Protein AF-A0A9E4R3Z2-F1 (afdb_monomer)

Secondary structure (DSSP, 8-state):
---S---------S--TTHHHHHHTT--HHHHHHHHHTT-----------SPPEE-HHHHHHHHHHHHHTT---HHHHHHHHHS-SEESS--SS--HHHHHHHHHHHHHHHHTT--

Mean predicted aligned error: 4.74 Å

Structure (mmCIF, N/CA/C/O backbone):
data_AF-A0A9E4R3Z2-F1
#
_entry.id   AF-A0A9E4R3Z2-F1
#
loop_
_atom_site.group_PDB
_atom_site.id
_atom_site.type_symbol
_atom_site.label_atom_id
_atom_site.label_alt_id
_atom_site.label_comp_id
_atom_site.label_asym_id
_atom_site.label_entity_id
_atom_site.label_seq_id
_atom_site.pdbx_PDB_ins_code
_atom_site.Cartn_x
_atom_site.Cartn_y
_atom_site.Cartn_z
_atom_site.occupancy
_atom_site.B_iso_or_equiv
_atom_site.auth_seq_id
_atom_site.auth_comp_id
_atom_site.auth_asym_id
_atom_site.auth_atom_id
_atom_site.pdbx_PDB_model_num
ATOM 1 N N . GLY A 1 1 ? -24.622 -0.929 -13.667 1.00 58.78 1 GLY A N 1
ATOM 2 C CA . GLY A 1 1 ? -25.231 -2.274 -13.646 1.00 58.78 1 GLY A CA 1
ATOM 3 C C . GLY A 1 1 ? -24.138 -3.297 -13.438 1.00 58.78 1 GLY A C 1
ATOM 4 O O . GLY A 1 1 ? -23.047 -3.075 -13.942 1.00 58.78 1 GLY A O 1
ATOM 5 N N . ARG A 1 2 ? -24.394 -4.361 -12.670 1.00 77.19 2 ARG A N 1
ATOM 6 C CA . ARG A 1 2 ? -23.491 -5.520 -12.576 1.00 77.19 2 ARG A CA 1
ATOM 7 C C . ARG A 1 2 ? -23.812 -6.468 -13.737 1.00 77.19 2 ARG A C 1
ATOM 9 O O . ARG A 1 2 ? -24.497 -7.460 -13.542 1.00 77.19 2 ARG A O 1
ATOM 16 N N . ASP A 1 3 ? -23.392 -6.092 -14.942 1.00 92.50 3 ASP A N 1
ATOM 17 C CA . ASP A 1 3 ? -23.580 -6.852 -16.190 1.00 92.50 3 ASP A CA 1
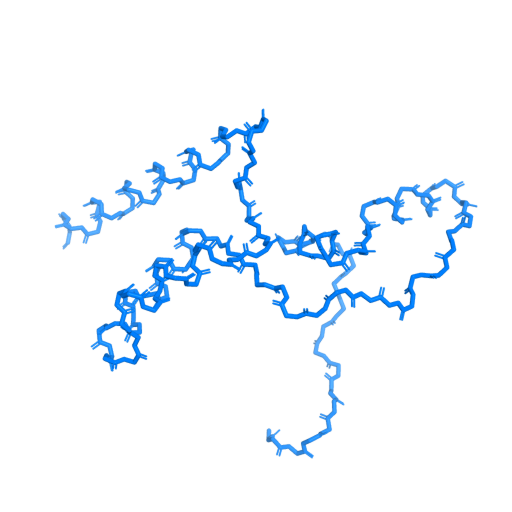ATOM 18 C C . ASP A 1 3 ? -22.421 -7.825 -16.480 1.00 92.50 3 ASP A C 1
ATOM 20 O O . ASP A 1 3 ? -22.441 -8.525 -17.484 1.00 92.50 3 ASP A O 1
ATOM 24 N N . GLY A 1 4 ? -21.416 -7.890 -15.599 1.00 91.69 4 GLY A N 1
ATOM 25 C CA . GLY A 1 4 ? -20.249 -8.765 -15.761 1.00 91.69 4 GLY A CA 1
ATOM 26 C C . GLY A 1 4 ? -19.276 -8.309 -16.852 1.00 91.69 4 GLY A C 1
ATOM 27 O O . GLY A 1 4 ? -18.298 -9.001 -17.114 1.00 91.69 4 GLY A O 1
ATOM 28 N N . VAL A 1 5 ? -19.514 -7.149 -17.469 1.00 94.44 5 VAL A N 1
ATOM 29 C CA . VAL A 1 5 ? -18.682 -6.611 -18.546 1.00 94.44 5 VAL A CA 1
ATOM 30 C C . VAL A 1 5 ? -17.718 -5.575 -17.975 1.00 94.44 5 VAL A C 1
ATOM 32 O O . VAL A 1 5 ? -18.132 -4.614 -17.323 1.00 94.44 5 VAL A O 1
ATOM 35 N N . PHE A 1 6 ? -16.423 -5.749 -18.239 1.00 92.19 6 PHE A N 1
ATOM 36 C CA . PHE A 1 6 ? -15.411 -4.762 -17.871 1.00 92.19 6 PHE A CA 1
ATOM 37 C C . PHE A 1 6 ? -15.582 -3.476 -18.687 1.00 92.19 6 PHE A C 1
ATOM 39 O O . PHE A 1 6 ? -15.768 -3.514 -19.902 1.00 92.19 6 PHE A O 1
ATOM 46 N N . LYS A 1 7 ? -15.508 -2.329 -18.008 1.00 93.44 7 LYS A N 1
ATOM 47 C CA . LYS A 1 7 ? -15.625 -0.994 -18.609 1.00 93.44 7 LYS A CA 1
ATOM 48 C C . LYS A 1 7 ? -14.431 -0.158 -18.176 1.00 93.44 7 LYS A C 1
ATOM 50 O O . LYS A 1 7 ? -14.082 -0.162 -16.996 1.00 93.44 7 LYS A O 1
ATOM 55 N N . LEU A 1 8 ? -13.812 0.546 -19.121 1.00 95.00 8 LEU A N 1
ATOM 56 C CA . LEU A 1 8 ? -12.749 1.495 -18.809 1.00 95.00 8 LEU A CA 1
ATOM 57 C C . LEU A 1 8 ? -13.346 2.675 -18.035 1.00 95.00 8 LEU A C 1
ATOM 59 O O . LEU A 1 8 ? -14.268 3.324 -18.522 1.00 95.00 8 LEU A O 1
ATOM 63 N N . MET A 1 9 ? -12.820 2.931 -16.839 1.00 94.44 9 MET A N 1
ATOM 64 C CA . MET A 1 9 ? -13.260 4.041 -15.988 1.00 94.44 9 MET A CA 1
ATOM 65 C C . MET A 1 9 ? -12.290 5.222 -16.054 1.00 94.44 9 MET A C 1
ATOM 67 O O . MET A 1 9 ? -12.720 6.364 -16.170 1.00 94.44 9 MET A O 1
ATOM 71 N N . GLU A 1 10 ? -10.987 4.944 -15.979 1.00 94.88 10 GLU A N 1
ATOM 72 C CA . GLU A 1 10 ? -9.934 5.955 -15.886 1.00 94.88 10 GLU A CA 1
ATOM 73 C C . GLU A 1 10 ? -8.598 5.378 -16.375 1.00 94.88 10 GLU A C 1
ATOM 75 O O . GLU A 1 10 ? -8.332 4.186 -16.204 1.00 94.88 10 GLU A O 1
ATOM 80 N N . ILE A 1 11 ? -7.747 6.234 -16.947 1.00 93.31 11 ILE A N 1
ATOM 81 C CA . ILE A 1 11 ? -6.324 5.959 -17.171 1.00 93.31 11 ILE A CA 1
ATOM 82 C C . ILE A 1 11 ? -5.531 6.953 -16.328 1.00 93.31 11 ILE A C 1
ATOM 84 O O . ILE A 1 11 ? -5.601 8.162 -16.535 1.00 93.31 11 ILE A O 1
ATOM 88 N N . ASN A 1 12 ? -4.763 6.431 -15.379 1.00 91.00 12 ASN A N 1
ATOM 89 C CA . ASN A 1 12 ? -3.960 7.220 -14.460 1.00 91.00 12 ASN A CA 1
ATOM 90 C C . ASN A 1 12 ? -2.502 7.259 -14.936 1.00 91.00 12 ASN A C 1
ATOM 92 O O . ASN A 1 12 ? -1.704 6.410 -14.553 1.00 91.00 12 ASN A O 1
ATOM 96 N N . ALA A 1 13 ? -2.136 8.251 -15.750 1.00 89.19 13 ALA A N 1
ATOM 97 C CA . ALA A 1 13 ? -0.766 8.433 -16.250 1.00 89.19 13 ALA A CA 1
ATOM 98 C C . ALA A 1 13 ? 0.177 9.076 -15.204 1.00 89.19 13 ALA A C 1
ATOM 100 O O . ALA A 1 13 ? 0.914 10.012 -15.502 1.00 89.19 13 ALA A O 1
ATOM 101 N N . ARG A 1 14 ? 0.087 8.632 -13.945 1.00 90.38 14 ARG A N 1
ATOM 102 C CA . ARG A 1 14 ? 0.894 9.112 -12.814 1.00 90.38 14 ARG A CA 1
ATOM 103 C C . ARG A 1 14 ? 0.921 8.081 -11.689 1.00 90.38 14 ARG A C 1
ATOM 105 O O . ARG A 1 14 ? -0.026 7.302 -11.543 1.00 90.38 14 ARG A O 1
ATOM 112 N N . SER A 1 15 ? 1.934 8.184 -10.834 1.00 91.38 15 SER A N 1
ATOM 113 C CA . SER A 1 15 ? 2.016 7.461 -9.565 1.00 91.38 15 SER A CA 1
ATOM 114 C C . SER A 1 15 ? 0.771 7.654 -8.697 1.00 91.38 15 SER A C 1
ATOM 116 O O . SER A 1 15 ? 0.138 8.721 -8.669 1.00 91.38 15 SER A O 1
ATOM 118 N N . GLN A 1 16 ? 0.427 6.593 -7.973 1.00 91.50 16 GLN A N 1
ATOM 119 C CA . GLN A 1 16 ? -0.720 6.528 -7.071 1.00 91.50 16 GLN A CA 1
ATOM 120 C C . GLN A 1 16 ? -0.266 6.080 -5.686 1.00 91.50 16 GLN A C 1
ATOM 122 O O . GLN A 1 16 ? 0.740 5.396 -5.536 1.00 91.50 16 GLN A O 1
ATOM 127 N N . SER A 1 17 ? -1.058 6.390 -4.660 1.00 90.50 17 SER A N 1
ATOM 128 C CA . SER A 1 17 ? -0.732 6.026 -3.273 1.00 90.50 17 SER A CA 1
ATOM 129 C C . SER A 1 17 ? -0.591 4.516 -3.033 1.00 90.50 17 SER A C 1
ATOM 131 O O . SER A 1 17 ? 0.027 4.117 -2.052 1.00 90.50 17 SER A O 1
ATOM 133 N N . GLN A 1 18 ? -1.161 3.678 -3.903 1.00 92.62 18 GLN A N 1
ATOM 134 C CA . GLN A 1 18 ? -1.107 2.214 -3.810 1.00 92.62 18 GLN A CA 1
ATOM 135 C C . GLN A 1 18 ? -0.014 1.599 -4.695 1.00 92.62 18 GLN A C 1
ATOM 137 O O . GLN A 1 18 ? 0.032 0.384 -4.834 1.00 92.62 18 GLN A O 1
ATOM 142 N N . GLU A 1 19 ? 0.865 2.400 -5.300 1.00 93.31 19 GLU A N 1
ATOM 143 C CA . GLU A 1 19 ? 1.941 1.892 -6.160 1.00 93.31 19 GLU A CA 1
ATOM 144 C C . GLU A 1 19 ? 2.849 0.892 -5.425 1.00 93.31 19 GLU A C 1
ATOM 146 O O . GLU A 1 19 ? 3.199 -0.141 -5.988 1.00 93.31 19 GLU A O 1
ATOM 151 N N . GLY A 1 20 ? 3.106 1.112 -4.130 1.00 94.06 20 GLY A N 1
ATOM 152 C CA . GLY A 1 20 ? 3.838 0.160 -3.287 1.00 94.06 20 GLY A CA 1
ATOM 153 C C . GLY A 1 20 ? 3.203 -1.236 -3.217 1.00 94.06 20 GLY A C 1
ATOM 154 O O . GLY A 1 20 ? 3.927 -2.223 -3.176 1.00 94.06 20 GLY A O 1
ATOM 155 N N . LEU A 1 21 ? 1.870 -1.359 -3.318 1.00 96.38 21 LEU A N 1
ATOM 156 C CA . LEU A 1 21 ? 1.212 -2.671 -3.390 1.00 96.38 21 LEU A CA 1
ATOM 157 C C . LEU A 1 21 ? 1.639 -3.440 -4.641 1.00 96.38 21 LEU A C 1
ATOM 159 O O . LEU A 1 21 ? 1.802 -4.652 -4.582 1.00 96.38 21 LEU A O 1
ATOM 163 N N . ALA A 1 22 ? 1.799 -2.760 -5.776 1.00 95.56 22 ALA A N 1
ATOM 164 C CA . ALA A 1 22 ? 2.242 -3.421 -6.996 1.00 95.56 22 ALA A CA 1
ATOM 165 C C . ALA A 1 22 ? 3.662 -3.970 -6.828 1.00 95.56 22 ALA A C 1
ATOM 167 O O . ALA A 1 22 ? 3.898 -5.133 -7.158 1.00 95.56 22 ALA A O 1
ATOM 168 N N . VAL A 1 23 ? 4.554 -3.183 -6.215 1.00 95.94 23 VAL A N 1
ATOM 169 C CA . VAL A 1 23 ? 5.921 -3.604 -5.874 1.00 95.94 23 VAL A CA 1
ATOM 170 C C . VAL A 1 23 ? 5.883 -4.821 -4.946 1.00 95.94 23 VAL A C 1
ATOM 172 O O . VAL A 1 23 ? 6.490 -5.849 -5.247 1.00 95.94 23 VAL A O 1
ATOM 175 N N . ASP A 1 24 ? 5.069 -4.776 -3.889 1.00 96.06 24 ASP A N 1
ATOM 176 C CA . ASP A 1 24 ? 4.855 -5.901 -2.970 1.00 96.06 24 ASP A CA 1
ATOM 177 C C . ASP A 1 24 ? 4.180 -7.105 -3.654 1.00 96.06 24 ASP A C 1
ATOM 179 O O . ASP A 1 24 ? 4.305 -8.244 -3.204 1.00 96.06 24 ASP A O 1
ATOM 183 N N . CYS A 1 25 ? 3.508 -6.918 -4.784 1.00 97.19 25 CYS A N 1
ATOM 184 C CA . CYS A 1 25 ? 2.9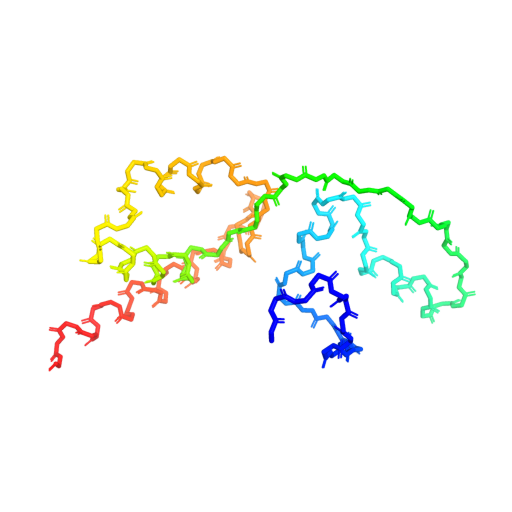92 -8.000 -5.620 1.00 97.19 25 CYS A CA 1
ATOM 185 C C . CYS A 1 25 ? 4.012 -8.512 -6.655 1.00 97.19 25 CYS A C 1
ATOM 187 O O . CYS A 1 25 ? 3.724 -9.497 -7.337 1.00 97.19 25 CYS A O 1
ATOM 189 N N . GLY A 1 26 ? 5.202 -7.913 -6.744 1.00 96.06 26 GLY A N 1
ATOM 190 C CA . GLY A 1 26 ? 6.274 -8.291 -7.671 1.00 96.06 26 GLY A CA 1
ATOM 191 C C . GLY A 1 26 ? 6.301 -7.496 -8.981 1.00 96.06 26 GLY A C 1
ATOM 192 O O . GLY A 1 26 ? 6.940 -7.933 -9.933 1.00 96.06 26 GLY A O 1
ATOM 193 N N . VAL A 1 27 ? 5.606 -6.357 -9.049 1.00 96.00 27 VAL A N 1
ATOM 194 C CA . VAL A 1 27 ? 5.569 -5.462 -10.215 1.00 96.00 27 VAL A CA 1
ATOM 195 C C . VAL A 1 27 ? 6.114 -4.090 -9.823 1.00 96.00 27 VAL A C 1
ATOM 197 O O . VAL A 1 27 ? 5.411 -3.269 -9.237 1.00 96.00 27 VAL A O 1
ATOM 200 N N . ASP A 1 28 ? 7.377 -3.838 -10.153 1.00 95.50 28 ASP A N 1
ATOM 201 C CA . ASP 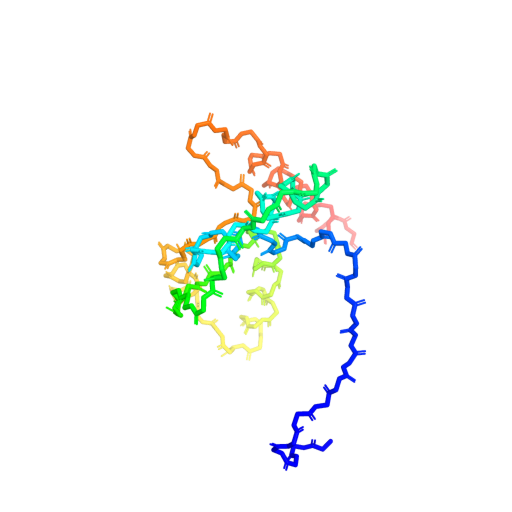A 1 28 ? 8.071 -2.600 -9.792 1.00 95.50 28 ASP A CA 1
ATOM 202 C C . ASP A 1 28 ? 7.827 -1.490 -10.830 1.00 95.50 28 ASP A C 1
ATOM 204 O O . ASP A 1 28 ? 8.612 -1.290 -11.759 1.00 95.50 28 ASP A O 1
ATOM 208 N N . PHE A 1 29 ? 6.691 -0.793 -10.709 1.00 93.69 29 PHE A N 1
ATOM 209 C CA . PHE A 1 29 ? 6.349 0.321 -11.601 1.00 93.69 29 PHE A CA 1
ATOM 210 C C . PHE A 1 29 ? 7.366 1.474 -11.578 1.00 93.69 29 PHE A C 1
ATOM 212 O O . PHE A 1 29 ? 7.707 1.936 -12.670 1.00 93.69 29 PHE A O 1
ATOM 219 N N . PRO A 1 30 ? 7.903 1.917 -10.420 1.00 94.62 30 PRO A N 1
ATOM 220 C CA . PRO A 1 30 ? 8.955 2.931 -10.395 1.00 94.62 30 PRO A CA 1
ATOM 221 C C . 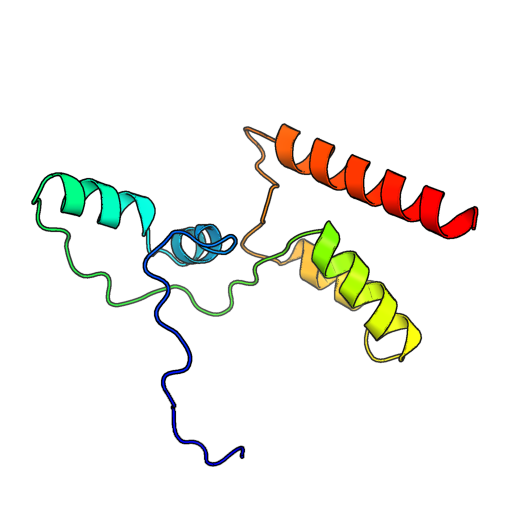PRO A 1 30 ? 10.196 2.520 -11.188 1.00 94.62 30 PRO A C 1
ATOM 223 O O . PRO A 1 30 ? 10.723 3.325 -11.957 1.00 94.62 30 PRO A O 1
ATOM 226 N N . TYR A 1 31 ? 10.641 1.267 -11.050 1.00 95.44 31 TYR A N 1
ATOM 227 C CA . TYR A 1 31 ? 11.766 0.746 -11.824 1.00 95.44 31 TYR A CA 1
ATOM 228 C C . TYR A 1 31 ? 11.461 0.708 -13.326 1.00 95.44 31 TYR A C 1
ATOM 230 O O . TYR A 1 31 ? 12.272 1.160 -14.133 1.00 95.44 31 TYR A O 1
ATOM 238 N N . ILE A 1 32 ? 10.271 0.236 -13.709 1.00 95.00 32 ILE A N 1
ATOM 239 C CA . ILE A 1 32 ? 9.843 0.210 -15.115 1.00 95.00 32 ILE A CA 1
ATOM 240 C C . ILE A 1 32 ? 9.829 1.626 -15.704 1.00 95.00 32 ILE A C 1
ATOM 242 O O . ILE A 1 32 ? 10.375 1.842 -16.783 1.00 95.00 32 ILE A O 1
ATOM 246 N N . ALA A 1 33 ? 9.249 2.593 -14.991 1.00 94.25 33 ALA A N 1
ATOM 247 C CA . ALA A 1 33 ? 9.203 3.987 -15.422 1.00 94.25 33 ALA A CA 1
ATOM 248 C C . ALA A 1 33 ? 10.607 4.608 -15.521 1.00 94.25 33 ALA A C 1
ATOM 250 O O . ALA A 1 33 ? 10.876 5.394 -16.428 1.00 94.25 33 ALA A O 1
ATOM 251 N N . TYR A 1 34 ? 11.516 4.240 -14.614 1.00 96.00 34 TYR A N 1
ATOM 252 C CA . TYR A 1 34 ? 12.909 4.669 -14.662 1.00 96.00 34 TYR A CA 1
ATOM 253 C C . TYR A 1 34 ? 13.626 4.158 -15.919 1.00 96.00 34 TYR A C 1
ATOM 255 O O . TYR A 1 34 ? 14.227 4.955 -16.638 1.00 96.00 34 TYR A O 1
ATOM 263 N N . GLU A 1 35 ? 13.541 2.865 -16.225 1.00 97.38 35 GLU A N 1
ATOM 264 C CA . GLU A 1 35 ? 14.173 2.296 -17.422 1.00 97.38 35 GLU A CA 1
ATOM 265 C C . GLU A 1 35 ? 13.558 2.853 -18.716 1.00 97.38 35 GLU A C 1
ATOM 267 O O . GLU A 1 35 ? 14.290 3.204 -19.646 1.00 97.38 35 GLU A O 1
ATOM 272 N N . ASP A 1 36 ? 12.234 3.026 -18.751 1.00 94.69 36 ASP A N 1
ATOM 273 C CA . ASP A 1 36 ? 11.526 3.652 -19.874 1.00 94.69 36 ASP A CA 1
ATOM 274 C C . ASP A 1 36 ? 11.997 5.097 -20.108 1.00 94.69 36 ASP A C 1
ATOM 276 O O . ASP A 1 36 ? 12.285 5.483 -21.241 1.00 94.69 36 ASP A O 1
ATOM 280 N N . SER A 1 37 ? 12.214 5.873 -19.037 1.00 96.31 37 SER A N 1
ATOM 281 C CA . SER A 1 37 ? 12.755 7.240 -19.135 1.00 96.31 37 SER A CA 1
ATOM 282 C C . SER A 1 37 ? 14.159 7.306 -19.755 1.00 96.31 37 SER A C 1
ATOM 284 O O . SER A 1 37 ? 14.567 8.345 -20.275 1.00 96.31 37 SER A O 1
ATOM 286 N N . LEU A 1 38 ? 14.891 6.188 -19.727 1.00 98.19 38 LEU A N 1
ATOM 287 C CA . LEU A 1 38 ? 16.209 6.021 -20.336 1.00 98.19 38 LEU A CA 1
ATOM 288 C C . LEU A 1 38 ? 16.142 5.330 -21.707 1.00 98.19 38 LEU A C 1
ATOM 290 O O . LEU A 1 38 ? 17.187 4.975 -22.257 1.00 98.19 38 LEU A O 1
ATOM 294 N N . ALA A 1 39 ? 14.936 5.131 -22.248 1.00 97.56 39 ALA A N 1
ATOM 295 C CA . ALA A 1 39 ? 14.659 4.383 -23.471 1.00 97.56 39 ALA A CA 1
ATOM 296 C C . ALA A 1 39 ? 15.234 2.954 -23.452 1.00 97.56 39 ALA A C 1
ATOM 298 O O . ALA A 1 39 ? 15.641 2.413 -24.485 1.00 97.56 39 ALA A O 1
ATOM 299 N N . ARG A 1 40 ? 15.296 2.336 -22.267 1.00 97.88 40 ARG A N 1
ATOM 300 C CA . ARG A 1 40 ? 15.773 0.965 -22.088 1.00 97.88 40 ARG A CA 1
ATOM 301 C C . ARG A 1 40 ? 14.601 -0.000 -22.070 1.00 97.88 40 ARG A C 1
ATOM 303 O O . ARG A 1 40 ? 13.528 0.283 -21.548 1.00 97.88 40 ARG A O 1
ATOM 310 N N . SER A 1 41 ? 14.822 -1.177 -22.642 1.00 93.94 41 SER A N 1
ATOM 311 C CA . SER A 1 41 ? 13.832 -2.246 -22.618 1.00 93.94 41 SER A CA 1
ATOM 312 C C . SER A 1 41 ? 13.766 -2.888 -21.235 1.00 93.94 41 SER A C 1
ATOM 314 O O . SER A 1 41 ? 14.796 -3.310 -20.707 1.00 93.94 41 SER A O 1
ATOM 316 N N . VAL A 1 42 ? 12.556 -3.074 -20.714 1.00 94.19 42 VAL A N 1
ATOM 317 C CA . VAL A 1 42 ? 12.299 -3.907 -19.534 1.00 94.19 42 VAL A CA 1
ATOM 318 C C . VAL A 1 42 ? 11.660 -5.216 -19.979 1.00 94.19 42 VAL A C 1
ATOM 320 O O . VAL A 1 42 ? 10.829 -5.240 -20.888 1.00 94.19 42 VAL A O 1
ATOM 323 N N . SER A 1 43 ? 12.048 -6.323 -19.347 1.00 93.44 43 SER A N 1
ATOM 324 C CA . SER A 1 43 ? 11.383 -7.604 -19.592 1.00 93.44 43 SER A CA 1
ATOM 325 C C . SER A 1 43 ? 9.922 -7.532 -19.126 1.00 93.44 43 SER A C 1
ATOM 327 O O . SER A 1 43 ? 9.678 -7.078 -18.007 1.00 93.44 43 SER A O 1
ATOM 329 N N . PRO A 1 44 ? 8.943 -7.983 -19.933 1.00 93.19 44 PRO A N 1
ATOM 330 C CA . PRO A 1 44 ? 7.542 -7.937 -19.537 1.00 93.19 44 PRO A CA 1
ATOM 331 C C . PRO A 1 44 ? 7.275 -8.726 -18.251 1.00 93.19 44 PRO A C 1
ATOM 333 O O . PRO A 1 44 ? 7.567 -9.921 -18.171 1.00 93.19 44 PRO A O 1
ATOM 336 N N . VAL A 1 45 ? 6.656 -8.076 -17.265 1.00 93.75 45 VAL A N 1
ATOM 337 C CA . VAL A 1 45 ? 6.154 -8.737 -16.056 1.00 93.75 45 VAL A CA 1
ATOM 338 C C . VAL A 1 45 ? 4.724 -9.203 -16.323 1.00 93.75 45 VAL A C 1
ATOM 340 O O . VAL A 1 45 ? 3.805 -8.397 -16.434 1.00 93.75 45 VAL A O 1
ATOM 343 N N . THR A 1 46 ? 4.534 -10.514 -16.466 1.00 94.44 46 THR A N 1
ATOM 344 C CA . THR A 1 46 ? 3.245 -11.121 -16.865 1.00 94.44 46 THR A CA 1
ATOM 345 C C . THR A 1 46 ? 2.540 -11.866 -15.731 1.00 94.44 46 THR A C 1
ATOM 347 O O . THR A 1 46 ? 1.434 -12.372 -15.909 1.00 94.44 46 THR A O 1
ATOM 350 N N . SER A 1 47 ? 3.145 -11.901 -14.545 1.00 95.75 47 SER A N 1
ATOM 351 C CA . SER A 1 47 ? 2.604 -12.540 -13.346 1.00 95.75 47 SER A CA 1
ATOM 352 C C . SER A 1 47 ? 2.838 -11.671 -12.119 1.00 95.75 47 SER A C 1
ATOM 354 O O . SER A 1 47 ? 3.851 -10.982 -12.038 1.00 95.75 47 SER A O 1
ATOM 356 N N . HIS A 1 48 ? 1.939 -11.750 -11.144 1.00 96.25 48 HIS A N 1
ATOM 357 C CA . HIS A 1 48 ? 2.054 -11.045 -9.870 1.00 96.25 48 HIS A CA 1
ATOM 358 C C . HIS A 1 48 ? 1.450 -11.885 -8.741 1.00 96.25 48 HIS A C 1
ATOM 360 O O . HIS A 1 48 ? 0.630 -12.776 -8.979 1.00 96.25 48 HIS A O 1
ATOM 366 N N . ARG A 1 49 ? 1.848 -11.602 -7.499 1.00 96.94 49 ARG A N 1
ATOM 367 C CA . ARG A 1 49 ? 1.260 -12.228 -6.311 1.00 96.94 49 ARG A CA 1
ATOM 368 C C . ARG A 1 49 ? -0.160 -11.715 -6.103 1.00 96.94 49 ARG A C 1
ATOM 370 O O . ARG A 1 49 ? -0.401 -10.514 -6.089 1.00 96.94 49 ARG A O 1
ATOM 377 N N . THR A 1 50 ? -1.097 -12.629 -5.895 1.00 96.25 50 THR A N 1
ATOM 378 C CA . THR A 1 50 ? -2.486 -12.308 -5.547 1.00 96.25 50 THR A CA 1
ATOM 379 C C . THR A 1 50 ? -2.728 -12.483 -4.051 1.00 96.25 50 THR A C 1
ATOM 381 O O . THR A 1 50 ? -1.983 -13.189 -3.376 1.00 96.25 50 THR A O 1
ATOM 384 N N . GLY A 1 51 ? -3.805 -11.894 -3.526 1.00 94.88 51 GLY A N 1
ATOM 385 C CA . GLY A 1 51 ? -4.171 -12.037 -2.110 1.00 94.88 51 GLY A CA 1
ATOM 386 C C . GLY A 1 51 ? -3.331 -11.185 -1.154 1.00 94.88 51 GLY A C 1
ATOM 387 O O . GLY A 1 51 ? -3.416 -11.366 0.058 1.00 94.88 51 GLY A O 1
ATOM 388 N N . VAL A 1 52 ? -2.540 -10.250 -1.685 1.00 96.06 52 VAL A N 1
ATOM 389 C CA . VAL A 1 52 ? -1.831 -9.242 -0.895 1.00 96.06 52 VAL A CA 1
ATOM 390 C C . VAL A 1 52 ? -2.792 -8.098 -0.589 1.00 96.06 52 VAL A C 1
ATOM 392 O O . VAL A 1 52 ? -3.365 -7.490 -1.492 1.00 96.06 52 VAL A O 1
ATOM 395 N N . THR A 1 53 ? -2.965 -7.802 0.695 1.00 95.44 53 THR A N 1
ATOM 396 C CA . THR A 1 53 ? -3.789 -6.679 1.154 1.00 95.44 53 THR A CA 1
ATOM 397 C C . THR A 1 53 ? -2.898 -5.495 1.496 1.00 95.44 53 THR A C 1
ATOM 399 O O . THR A 1 53 ? -1.949 -5.646 2.269 1.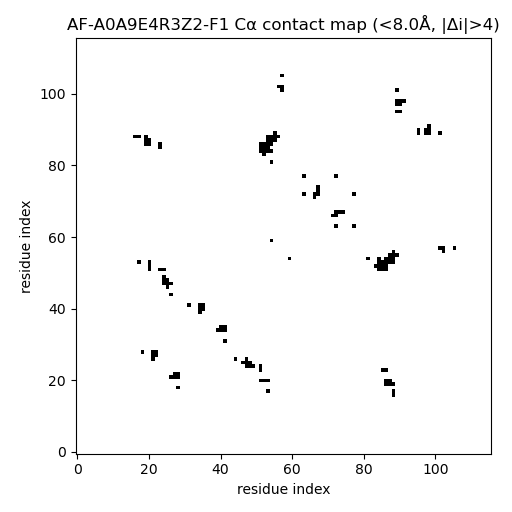00 95.44 53 THR A O 1
ATOM 402 N N . TRP A 1 54 ? -3.242 -4.328 0.952 1.00 96.19 54 TRP A N 1
ATOM 403 C CA . TRP A 1 54 ? -2.638 -3.040 1.288 1.00 96.19 54 TRP A CA 1
ATOM 404 C C . TRP A 1 54 ? -3.399 -2.361 2.422 1.00 96.19 54 TRP A C 1
ATOM 406 O O . TRP A 1 54 ? -4.631 -2.335 2.395 1.00 96.19 54 TRP A O 1
ATOM 416 N N . VAL A 1 55 ? -2.674 -1.795 3.390 1.00 95.75 55 VAL A N 1
ATOM 417 C CA . VAL A 1 55 ? -3.274 -1.082 4.526 1.00 95.75 55 VAL A CA 1
ATOM 418 C C . VAL A 1 55 ? -2.673 0.305 4.741 1.00 95.75 55 VAL A C 1
ATOM 420 O O . VAL A 1 55 ? -1.458 0.512 4.719 1.00 95.75 55 VAL A O 1
ATOM 423 N N . SER A 1 56 ? -3.546 1.256 5.050 1.00 95.19 56 SER A N 1
ATOM 424 C CA . SER A 1 56 ? -3.228 2.580 5.572 1.00 95.19 56 SER A CA 1
ATOM 425 C C . SER A 1 56 ? -3.950 2.749 6.899 1.00 95.19 56 SER A C 1
ATOM 427 O O . SER A 1 56 ? -5.163 2.947 6.931 1.00 95.19 56 SER A O 1
ATOM 429 N N . LEU A 1 57 ? -3.207 2.740 8.012 1.00 94.44 57 LEU A N 1
ATOM 430 C CA . LEU A 1 57 ? -3.795 2.781 9.356 1.00 94.44 57 LEU A CA 1
ATOM 431 C C . LEU A 1 57 ? -4.835 3.902 9.520 1.00 94.44 57 LEU A C 1
ATOM 433 O O . LEU A 1 57 ? -5.882 3.691 10.126 1.00 94.44 57 LEU A O 1
ATOM 437 N N . SER A 1 58 ? -4.580 5.084 8.954 1.00 92.81 58 SER A N 1
ATOM 438 C CA . SER A 1 58 ? -5.508 6.216 9.037 1.00 92.81 58 SER A CA 1
ATOM 439 C C . SER A 1 58 ? -6.806 5.998 8.251 1.00 92.81 58 SER A C 1
ATOM 441 O O . SER A 1 58 ? -7.888 6.313 8.757 1.00 92.81 58 SER A O 1
ATOM 443 N N . TRP A 1 59 ? -6.727 5.450 7.037 1.00 93.88 59 TRP A N 1
ATOM 444 C CA . TRP A 1 59 ? -7.890 5.199 6.182 1.00 93.88 59 TRP A CA 1
ATOM 445 C C . TRP A 1 59 ? -8.686 4.002 6.701 1.00 93.88 59 TRP A C 1
ATOM 447 O O . TRP A 1 59 ? -9.902 4.095 6.891 1.00 93.88 59 TRP A O 1
ATOM 457 N N . ASP A 1 60 ? -7.986 2.922 7.038 1.00 95.44 60 ASP A N 1
ATOM 458 C CA . ASP A 1 60 ? -8.567 1.701 7.580 1.00 95.44 60 ASP A CA 1
ATOM 459 C C . ASP A 1 60 ? -9.214 1.933 8.941 1.00 95.44 60 ASP A C 1
ATOM 461 O O . ASP A 1 60 ? -10.294 1.408 9.194 1.00 95.44 60 ASP A O 1
ATOM 465 N N . PHE A 1 61 ? -8.639 2.768 9.812 1.00 95.56 61 PHE A N 1
ATOM 466 C CA . PHE A 1 61 ? -9.275 3.092 11.089 1.00 95.56 61 PHE A CA 1
ATOM 467 C C . PHE A 1 61 ? -10.598 3.848 10.904 1.00 95.56 61 PHE A C 1
ATOM 469 O O . PHE A 1 61 ? -11.580 3.582 11.605 1.00 95.56 61 PHE A O 1
ATOM 476 N N . ARG A 1 62 ? -10.657 4.784 9.947 1.00 93.44 62 ARG A N 1
ATOM 477 C CA . ARG A 1 62 ? -11.895 5.512 9.619 1.00 93.44 62 ARG A CA 1
ATOM 478 C C . ARG A 1 62 ? -12.958 4.551 9.079 1.00 93.44 62 ARG A C 1
ATOM 480 O O . ARG A 1 62 ? -14.093 4.590 9.558 1.00 93.44 62 ARG A O 1
ATOM 487 N N . SER A 1 63 ? -12.575 3.656 8.167 1.00 94.94 63 SER A N 1
ATOM 488 C CA . SER A 1 63 ? -13.449 2.599 7.642 1.00 94.94 63 SER A CA 1
ATOM 489 C C . SER A 1 63 ? -13.925 1.647 8.746 1.00 94.94 63 SER A C 1
ATOM 491 O O . SER A 1 63 ? -15.122 1.383 8.871 1.00 94.94 63 SER A O 1
ATOM 493 N N . TYR A 1 64 ? -13.021 1.200 9.621 1.00 96.38 64 TYR A N 1
ATOM 494 C CA . TYR A 1 64 ? -13.332 0.346 10.766 1.00 96.38 64 TYR A CA 1
ATOM 495 C C . TYR A 1 64 ? -14.383 0.976 11.675 1.00 96.38 64 TYR A C 1
ATOM 497 O O . TYR A 1 64 ? -15.343 0.305 12.043 1.00 96.38 64 TYR A O 1
ATOM 505 N N . ARG A 1 65 ? -14.258 2.266 12.013 1.00 95.50 65 ARG A N 1
ATOM 506 C CA . ARG A 1 65 ? -15.249 2.950 12.859 1.00 95.50 65 ARG A CA 1
ATOM 507 C C . ARG A 1 65 ? -16.648 2.922 12.247 1.00 95.50 65 ARG A C 1
ATOM 509 O O . ARG A 1 65 ? -17.607 2.647 12.966 1.00 95.50 65 ARG A O 1
ATOM 516 N N . GLN A 1 66 ? -16.759 3.189 10.945 1.00 95.75 66 GLN A N 1
ATOM 517 C CA . GLN A 1 66 ? -18.037 3.181 10.226 1.00 95.75 66 GLN A CA 1
ATOM 518 C C . GLN A 1 66 ? -18.639 1.770 10.184 1.00 95.75 66 GLN A C 1
ATOM 520 O O . GLN A 1 66 ? -19.775 1.565 10.609 1.00 95.75 66 GLN A O 1
ATOM 525 N N . ASN A 1 67 ? -17.847 0.776 9.774 1.00 96.94 67 ASN A N 1
ATOM 526 C CA . ASN A 1 67 ? -18.286 -0.617 9.684 1.00 96.94 67 ASN A CA 1
ATOM 527 C C . ASN A 1 67 ? -18.609 -1.221 11.059 1.00 96.94 67 ASN A C 1
ATOM 529 O O . ASN A 1 67 ? -19.556 -1.996 11.198 1.00 96.94 67 ASN A O 1
ATOM 533 N N . ARG A 1 68 ? -17.867 -0.848 12.108 1.00 96.94 68 ARG A N 1
ATOM 534 C CA . ARG A 1 68 ? -18.147 -1.290 13.476 1.00 96.94 68 ARG A CA 1
ATOM 535 C C . ARG A 1 68 ? -19.440 -0.686 14.013 1.00 96.94 68 ARG A C 1
ATOM 537 O O . ARG A 1 68 ? -20.217 -1.413 14.626 1.00 96.94 68 ARG A O 1
ATOM 544 N N . ALA A 1 69 ? -19.694 0.602 13.776 1.00 96.06 69 ALA A N 1
ATOM 545 C CA . ALA A 1 69 ? -20.963 1.236 14.142 1.00 96.06 69 ALA A CA 1
ATOM 546 C C . ALA A 1 69 ? -22.154 0.562 13.435 1.00 96.06 69 ALA A C 1
ATOM 548 O O . ALA A 1 69 ? -23.186 0.328 14.059 1.00 96.06 69 ALA A O 1
ATOM 549 N N . ALA A 1 70 ? -21.969 0.148 12.179 1.00 96.94 70 ALA A N 1
ATOM 550 C CA . ALA A 1 70 ? -22.941 -0.637 11.419 1.00 96.94 70 ALA A CA 1
ATOM 551 C C . ALA A 1 70 ? -23.006 -2.132 11.813 1.00 96.94 70 ALA A C 1
ATOM 553 O O . ALA A 1 70 ? -23.778 -2.880 11.219 1.00 96.94 70 ALA A O 1
ATOM 554 N N . LYS A 1 71 ? -22.215 -2.588 12.799 1.00 96.12 71 LYS A N 1
ATOM 555 C CA . LYS A 1 71 ? -22.088 -3.999 13.228 1.00 96.12 71 LYS A CA 1
ATOM 556 C C . LYS A 1 71 ? -21.657 -4.970 12.112 1.00 96.12 71 LYS A C 1
ATOM 558 O O . LYS A 1 71 ? -21.916 -6.164 12.202 1.00 96.12 71 LYS A O 1
ATOM 563 N N . GLN A 1 72 ? -20.965 -4.471 11.089 1.00 97.19 72 GLN A N 1
ATOM 564 C CA . GLN A 1 72 ? -20.501 -5.246 9.930 1.00 97.19 72 GLN A CA 1
ATOM 565 C C . GLN A 1 72 ? -19.076 -5.795 10.096 1.00 97.19 72 GLN A C 1
ATOM 567 O O . GLN A 1 72 ? -18.673 -6.691 9.361 1.00 97.19 72 GLN A O 1
ATOM 572 N N . LEU A 1 73 ? -18.304 -5.277 11.057 1.00 96.62 73 LEU A N 1
ATOM 573 C CA . LEU A 1 73 ? -16.910 -5.670 11.272 1.00 96.62 73 LEU A CA 1
ATOM 574 C C . LEU A 1 73 ? -16.580 -5.764 12.764 1.00 96.62 73 LEU A C 1
ATOM 576 O O . LEU A 1 73 ? -16.841 -4.833 13.531 1.00 96.62 73 LEU A O 1
ATOM 580 N N . SER A 1 74 ? -15.979 -6.880 13.184 1.00 97.25 74 SER A N 1
ATOM 581 C CA . SER A 1 74 ? -15.492 -7.059 14.558 1.00 97.25 74 SER A CA 1
ATOM 582 C C . SER A 1 74 ? -14.103 -6.429 14.744 1.00 97.25 74 SER A C 1
ATOM 584 O O . SER A 1 74 ? -13.315 -6.369 13.799 1.00 97.25 74 SER A O 1
ATOM 586 N N . THR A 1 75 ? -13.761 -5.988 15.967 1.00 96.50 75 THR A N 1
ATOM 587 C CA . THR A 1 75 ? -12.396 -5.485 16.253 1.00 96.50 75 THR A CA 1
ATOM 588 C C . THR A 1 75 ? -11.343 -6.553 16.000 1.00 96.50 75 THR A C 1
ATOM 590 O O . THR A 1 75 ? -10.299 -6.238 15.443 1.00 96.50 75 THR A O 1
ATOM 593 N N . LEU A 1 76 ? -11.608 -7.805 16.386 1.00 97.19 76 LEU A N 1
ATOM 594 C CA . LEU A 1 76 ? -10.645 -8.893 16.223 1.00 97.19 76 LEU A CA 1
ATOM 595 C C . LEU A 1 76 ? -10.349 -9.153 14.742 1.00 97.19 76 LEU A C 1
ATOM 597 O O . LEU A 1 76 ? -9.190 -9.295 14.366 1.00 97.19 76 LEU A O 1
ATOM 601 N N . THR A 1 77 ? -11.386 -9.152 13.899 1.00 95.88 77 THR A N 1
ATOM 602 C CA . THR A 1 77 ? -11.237 -9.285 12.445 1.00 95.88 77 THR A CA 1
ATOM 603 C C . THR A 1 77 ? -10.391 -8.150 11.880 1.00 95.88 77 THR A C 1
ATOM 605 O O . THR A 1 77 ? -9.453 -8.412 11.136 1.00 95.88 77 THR A O 1
ATOM 608 N N . TRP A 1 78 ? -10.679 -6.907 12.270 1.00 96.25 78 TRP A N 1
ATOM 609 C CA . TRP A 1 78 ? -9.930 -5.739 11.808 1.00 96.25 78 TRP A CA 1
ATOM 610 C C . TRP A 1 78 ? -8.454 -5.775 12.236 1.00 96.25 78 TRP A C 1
ATOM 612 O O . TRP A 1 78 ? -7.566 -5.587 11.410 1.00 96.25 78 TRP A O 1
ATOM 622 N N . VAL A 1 79 ? -8.166 -6.096 13.502 1.00 95.81 79 VAL A N 1
ATOM 623 C CA . VAL A 1 79 ? -6.782 -6.245 13.988 1.00 95.81 79 VAL A CA 1
ATOM 624 C C . VAL A 1 79 ? -6.064 -7.377 13.255 1.00 95.81 79 VAL A C 1
ATOM 626 O O . VAL A 1 79 ? -4.901 -7.226 12.887 1.00 95.81 79 VAL A O 1
ATOM 629 N N . ASN A 1 80 ? -6.745 -8.498 12.996 1.00 95.31 80 ASN A N 1
ATOM 630 C CA . ASN A 1 80 ? -6.149 -9.586 12.231 1.00 95.31 80 ASN A CA 1
ATOM 631 C C . ASN A 1 80 ? -5.841 -9.163 10.785 1.00 95.31 80 ASN A C 1
ATOM 633 O O . ASN A 1 80 ? -4.760 -9.483 10.311 1.00 95.31 80 ASN A O 1
ATOM 637 N N . GLN A 1 81 ? -6.718 -8.394 10.127 1.00 93.00 81 GLN A N 1
ATOM 638 C CA . GLN A 1 81 ? -6.467 -7.842 8.786 1.00 93.00 81 GLN A CA 1
ATOM 639 C C . GLN A 1 81 ? -5.228 -6.940 8.752 1.00 93.00 81 GLN A C 1
ATOM 641 O O . GLN A 1 81 ? -4.417 -7.072 7.841 1.00 93.00 81 GLN A O 1
ATOM 646 N N . LEU A 1 82 ? -5.051 -6.074 9.758 1.00 93.75 82 LEU A N 1
ATOM 647 C CA . LEU A 1 82 ? -3.854 -5.234 9.878 1.00 93.75 82 LEU A CA 1
ATOM 648 C C . LEU A 1 82 ? -2.580 -6.052 10.119 1.00 93.75 82 LEU A C 1
ATOM 650 O O . LEU A 1 82 ? -1.511 -5.681 9.654 1.00 93.75 82 LEU A O 1
ATOM 654 N N . ARG A 1 83 ? -2.677 -7.157 10.864 1.00 92.31 83 ARG A N 1
ATOM 655 C CA . ARG A 1 83 ? -1.531 -8.025 11.172 1.00 92.31 83 ARG A CA 1
ATOM 656 C C . ARG A 1 83 ? -1.112 -8.886 9.981 1.00 92.31 83 ARG A C 1
ATOM 658 O O . ARG A 1 83 ? 0.061 -9.211 9.855 1.00 92.31 83 ARG A O 1
ATOM 665 N N . THR A 1 84 ? -2.066 -9.317 9.159 1.00 93.50 84 THR A N 1
ATOM 666 C CA . THR A 1 84 ? -1.817 -10.209 8.016 1.00 93.50 84 THR A CA 1
ATOM 667 C C . THR A 1 84 ? -1.703 -9.468 6.686 1.00 93.50 84 THR A C 1
ATOM 669 O O . THR A 1 84 ? -1.659 -10.118 5.644 1.00 93.50 84 THR A O 1
ATOM 672 N N . SER A 1 85 ? -1.719 -8.133 6.681 1.00 93.69 85 SER A N 1
ATOM 673 C CA . SER A 1 85 ? -1.510 -7.352 5.463 1.00 93.69 85 SER A CA 1
ATOM 674 C C . SER A 1 85 ? -0.099 -7.568 4.931 1.00 93.69 85 SER A C 1
ATOM 676 O O . SER A 1 85 ? 0.853 -7.634 5.703 1.00 93.69 85 SER A O 1
ATOM 678 N N . GLY A 1 86 ? 0.027 -7.660 3.611 1.00 94.19 86 GLY A N 1
ATOM 679 C CA . GLY A 1 86 ? 1.321 -7.856 2.957 1.00 94.19 86 GLY A CA 1
ATOM 680 C C . GLY A 1 86 ? 1.913 -6.576 2.377 1.00 94.19 86 GLY A C 1
ATOM 681 O O . GLY A 1 86 ? 2.976 -6.646 1.779 1.00 94.19 86 GLY A O 1
ATOM 682 N N . SER A 1 87 ? 1.225 -5.439 2.516 1.00 96.31 87 SER A N 1
ATOM 683 C CA . SER A 1 87 ? 1.675 -4.143 2.014 1.00 96.31 87 SER A CA 1
ATOM 684 C C . SER A 1 87 ? 1.157 -3.009 2.898 1.00 96.31 87 SER A C 1
ATOM 686 O O . SER A 1 87 ? 0.020 -3.056 3.382 1.00 96.31 87 SER A O 1
ATOM 688 N N . HIS A 1 88 ? 1.977 -1.981 3.111 1.00 96.12 88 HIS A N 1
ATOM 689 C CA . HIS A 1 88 ? 1.683 -0.885 4.031 1.00 96.12 88 HIS A CA 1
ATOM 690 C C . HIS A 1 88 ? 1.923 0.477 3.378 1.00 96.12 88 HIS A C 1
ATOM 692 O O . HIS A 1 88 ? 2.924 0.692 2.708 1.00 96.12 88 HIS A O 1
ATOM 698 N N . ALA A 1 89 ? 1.034 1.437 3.636 1.00 95.25 89 ALA A N 1
ATOM 699 C CA . ALA A 1 89 ? 1.126 2.781 3.065 1.00 95.25 89 ALA A CA 1
ATOM 700 C C . ALA A 1 89 ? 2.347 3.587 3.544 1.00 95.25 89 ALA A C 1
ATOM 702 O O . ALA A 1 89 ? 2.884 4.394 2.794 1.00 95.25 89 ALA A O 1
ATOM 703 N N . TYR A 1 90 ? 2.731 3.418 4.815 1.00 95.00 90 TYR A N 1
ATOM 704 C CA . TYR A 1 90 ? 3.755 4.249 5.468 1.00 95.00 90 TYR A CA 1
ATOM 705 C C . TYR A 1 90 ? 4.716 3.475 6.372 1.00 95.00 90 TYR A C 1
ATOM 707 O O . TYR A 1 90 ? 5.688 4.057 6.843 1.00 95.00 90 TYR A O 1
ATOM 715 N N . PHE A 1 91 ? 4.405 2.223 6.715 1.00 94.31 91 PHE A N 1
ATOM 716 C CA . PHE A 1 91 ? 5.206 1.464 7.670 1.00 94.31 91 PHE A CA 1
ATOM 717 C C . PHE A 1 91 ? 6.346 0.754 6.951 1.00 94.31 91 PHE A C 1
ATOM 719 O O . PHE A 1 91 ? 6.098 -0.091 6.096 1.00 94.31 91 PHE A O 1
ATOM 726 N N . ALA A 1 92 ? 7.568 1.072 7.360 1.00 93.12 92 ALA A N 1
ATOM 727 C CA . ALA A 1 92 ? 8.786 0.373 6.993 1.00 93.12 92 ALA A CA 1
ATOM 728 C C . ALA A 1 92 ? 9.664 0.249 8.247 1.00 93.12 92 ALA A C 1
ATOM 730 O O . ALA A 1 92 ? 9.652 1.128 9.113 1.00 93.12 92 ALA A O 1
ATOM 731 N N . TRP A 1 93 ? 10.383 -0.865 8.383 1.00 94.06 93 TRP A N 1
ATOM 732 C CA . TRP A 1 93 ? 11.208 -1.124 9.569 1.00 94.06 93 TRP A CA 1
ATOM 733 C C . TRP A 1 93 ? 12.475 -0.267 9.608 1.00 94.06 93 TRP A C 1
ATOM 735 O O . TRP A 1 93 ? 12.924 0.127 10.682 1.00 94.06 93 TRP A O 1
ATOM 745 N N . ASP A 1 94 ? 13.040 0.006 8.441 1.00 96.88 94 ASP A N 1
ATOM 746 C CA . ASP A 1 94 ? 14.232 0.816 8.214 1.00 96.88 94 ASP A CA 1
ATOM 747 C C . ASP A 1 94 ? 13.934 2.324 8.163 1.00 96.88 94 ASP A C 1
ATOM 749 O O . ASP A 1 94 ? 14.800 3.125 8.515 1.00 96.88 94 ASP A O 1
ATOM 753 N N . ASP A 1 95 ? 12.700 2.716 7.827 1.00 96.12 95 ASP A N 1
ATOM 754 C CA . ASP A 1 95 ? 12.212 4.094 7.960 1.00 96.12 95 ASP A CA 1
ATOM 755 C C . ASP A 1 95 ? 10.806 4.176 8.593 1.00 96.12 95 ASP A C 1
ATOM 757 O O . ASP A 1 95 ? 9.796 4.350 7.907 1.00 96.12 95 ASP A O 1
ATOM 761 N N . PRO A 1 96 ? 10.694 4.092 9.931 1.00 96.25 96 PRO A N 1
ATOM 762 C CA . PRO A 1 96 ? 9.399 4.122 10.610 1.00 96.25 96 PRO A CA 1
ATOM 763 C C . PRO A 1 96 ? 8.811 5.535 10.755 1.00 96.25 96 PRO A C 1
ATOM 765 O O . PRO A 1 96 ? 7.669 5.690 11.203 1.00 96.25 96 PRO A O 1
ATOM 768 N N . LYS A 1 97 ? 9.567 6.593 10.428 1.00 97.69 97 LYS A N 1
ATOM 769 C CA . LYS A 1 97 ? 9.154 7.982 10.692 1.00 97.69 97 LYS A CA 1
ATOM 770 C C . LYS A 1 97 ? 7.846 8.359 9.985 1.00 97.69 97 LYS A C 1
ATOM 772 O O . LYS A 1 97 ? 6.982 8.921 10.666 1.00 97.69 97 LYS A O 1
ATOM 777 N N . PRO A 1 98 ? 7.626 8.049 8.689 1.00 95.69 98 PRO A N 1
ATOM 778 C CA . PRO A 1 98 ? 6.378 8.392 8.007 1.00 95.69 98 PRO A CA 1
ATOM 779 C C . PRO A 1 98 ? 5.150 7.782 8.689 1.00 95.69 98 PRO A C 1
ATOM 781 O O . PRO A 1 98 ? 4.137 8.461 8.883 1.00 95.69 98 PRO A O 1
ATOM 784 N N . PHE A 1 99 ? 5.253 6.526 9.133 1.00 95.75 99 PHE A N 1
ATOM 785 C CA . PHE A 1 99 ? 4.191 5.860 9.881 1.00 95.75 99 PHE A CA 1
ATOM 786 C C . PHE A 1 99 ? 3.884 6.562 11.207 1.00 95.75 99 PHE A C 1
ATOM 788 O O . PHE A 1 99 ? 2.711 6.773 11.533 1.00 95.75 99 PHE A O 1
ATOM 795 N N . ILE A 1 100 ? 4.916 6.965 11.955 1.00 96.88 100 ILE A N 1
ATOM 796 C CA . ILE A 1 100 ? 4.753 7.697 13.218 1.00 96.88 100 ILE A CA 1
ATOM 797 C C . ILE A 1 100 ? 4.039 9.029 12.971 1.00 96.88 100 ILE A C 1
ATOM 799 O O . ILE A 1 100 ? 3.035 9.310 13.626 1.00 96.88 100 ILE A O 1
ATOM 803 N N . TYR A 1 101 ? 4.493 9.828 11.999 1.00 96.31 101 TYR A N 1
ATOM 804 C CA . TYR A 1 101 ? 3.863 11.113 11.680 1.00 96.31 101 TYR A CA 1
ATOM 805 C C . TYR A 1 101 ? 2.400 10.955 11.254 1.00 96.31 101 TYR A C 1
ATOM 807 O O . TYR A 1 101 ? 1.533 11.681 11.746 1.00 96.31 101 TYR A O 1
ATOM 815 N N . SER A 1 102 ? 2.106 9.973 10.400 1.00 94.44 102 SER A N 1
ATOM 816 C CA . SER A 1 102 ? 0.736 9.663 9.977 1.00 94.44 102 SER A CA 1
ATOM 817 C C . SER A 1 102 ? -0.150 9.263 11.166 1.00 94.44 102 SER A C 1
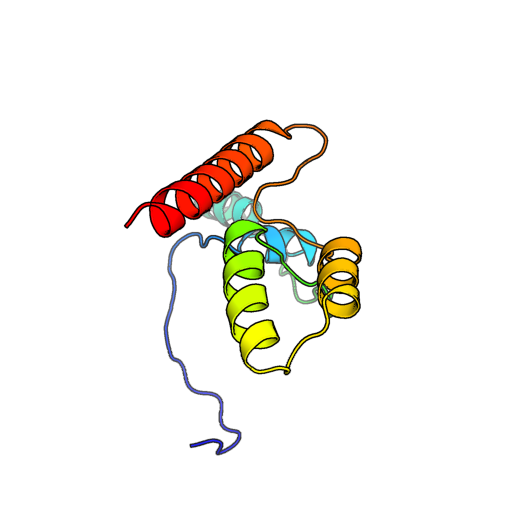ATOM 819 O O . SER A 1 102 ? -1.275 9.750 11.314 1.00 94.44 102 SER A O 1
ATOM 821 N N . SER A 1 103 ? 0.382 8.442 12.075 1.00 95.12 103 SER A N 1
ATOM 822 C CA . SER A 1 103 ? -0.325 7.980 13.276 1.00 95.12 103 SER A CA 1
ATOM 823 C C . SER A 1 103 ? -0.601 9.112 14.271 1.00 95.12 103 SER A C 1
ATOM 825 O O . SER A 1 103 ? -1.699 9.194 14.824 1.00 95.12 103 SER A O 1
ATOM 827 N N . LEU A 1 104 ? 0.354 10.028 14.466 1.00 95.50 104 LEU A N 1
ATOM 828 C CA . LEU A 1 104 ? 0.160 11.230 15.284 1.00 95.50 104 LEU A CA 1
ATOM 829 C C . LEU A 1 104 ? -0.888 12.169 14.672 1.00 95.50 104 LEU A C 1
ATOM 831 O O . LEU A 1 104 ? -1.731 12.702 15.396 1.00 95.50 104 LEU A O 1
ATOM 835 N N . GLY A 1 105 ? -0.881 12.331 13.345 1.00 93.94 105 GLY A N 1
ATOM 836 C CA . GLY A 1 105 ? -1.908 13.080 12.620 1.00 93.94 105 GLY A CA 1
ATOM 837 C C . GLY A 1 105 ? -3.307 12.506 12.852 1.00 93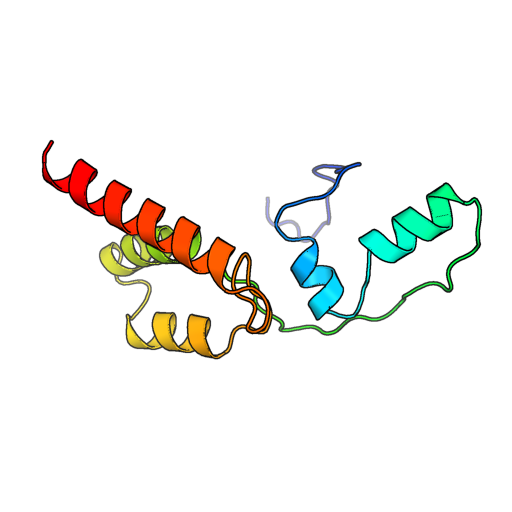.94 105 GLY A C 1
ATOM 838 O O . GLY A 1 105 ? -4.228 13.238 13.215 1.00 93.94 105 GLY A O 1
ATOM 839 N N . LEU A 1 106 ? -3.451 11.180 12.760 1.00 93.19 106 LEU A N 1
ATOM 840 C CA . LEU A 1 106 ? -4.703 10.494 13.081 1.00 93.19 106 LEU A CA 1
ATOM 841 C C . LEU A 1 106 ? -5.139 10.736 14.535 1.00 93.19 106 LEU A C 1
ATOM 843 O O . LEU A 1 106 ? -6.308 11.026 14.782 1.00 93.19 106 LEU A O 1
ATOM 847 N N . ALA A 1 107 ? -4.225 10.626 15.502 1.00 93.06 107 ALA A N 1
ATOM 848 C CA . ALA A 1 107 ? -4.542 10.864 16.910 1.00 93.06 107 ALA A CA 1
ATOM 849 C C . ALA A 1 107 ? -5.052 12.297 17.143 1.00 93.06 107 ALA A C 1
ATOM 851 O O . ALA A 1 107 ? -6.066 12.491 17.819 1.00 93.06 107 ALA A O 1
ATOM 852 N N . LYS A 1 108 ? -4.406 13.291 16.523 1.00 92.69 108 LYS A N 1
ATOM 853 C CA . LYS A 1 108 ? -4.822 14.697 16.581 1.00 92.69 108 LYS A CA 1
ATOM 854 C C . LYS A 1 108 ? -6.225 14.903 16.002 1.00 92.69 108 LYS A C 1
ATOM 856 O O . LYS A 1 108 ? -7.059 15.531 16.656 1.00 92.69 108 LYS A O 1
ATOM 861 N N . ASP A 1 109 ? -6.510 14.329 14.831 1.00 89.62 109 ASP A N 1
ATOM 862 C CA . ASP A 1 109 ? -7.836 14.385 14.196 1.00 89.62 109 ASP A CA 1
ATOM 863 C C . ASP A 1 109 ? -8.939 13.835 15.115 1.00 89.62 109 ASP A C 1
ATOM 865 O O . ASP A 1 109 ? -10.057 14.356 15.154 1.00 89.62 109 ASP A O 1
ATOM 869 N N . LEU A 1 110 ? -8.641 12.764 15.856 1.00 89.19 110 LEU A N 1
ATOM 870 C CA . LEU A 1 110 ? -9.593 12.131 16.769 1.00 89.19 110 LEU A CA 1
ATOM 871 C C . LEU A 1 110 ? -9.865 12.964 18.020 1.00 89.19 110 LEU A C 1
ATOM 873 O O . LEU A 1 110 ? -10.993 12.940 18.511 1.00 89.19 110 LEU A O 1
ATOM 877 N N . ILE A 1 111 ? -8.861 13.680 18.527 1.00 90.19 111 ILE A N 1
ATOM 878 C CA . ILE A 1 111 ? -9.019 14.587 19.669 1.00 90.19 111 ILE A CA 1
ATOM 879 C C . ILE A 1 111 ? -9.864 15.794 19.256 1.00 90.19 111 ILE A C 1
ATOM 881 O O . ILE A 1 111 ? -10.856 16.090 19.913 1.00 90.19 111 ILE A O 1
ATOM 885 N N . TYR A 1 112 ? -9.541 16.440 18.130 1.00 84.38 112 TYR A N 1
ATOM 886 C CA . TYR A 1 112 ? -10.249 17.647 17.692 1.00 84.38 112 TYR A CA 1
ATOM 887 C C . TYR A 1 112 ? -11.738 17.388 17.408 1.00 84.38 112 TYR A C 1
ATOM 889 O O . TYR A 1 112 ? -12.596 18.156 17.828 1.00 84.38 112 TYR A O 1
ATOM 897 N N . ARG A 1 113 ? -12.071 16.247 16.787 1.00 76.62 113 ARG A N 1
ATOM 898 C CA . ARG A 1 113 ? -13.463 15.826 16.525 1.00 76.62 113 ARG A CA 1
ATOM 899 C C . ARG A 1 113 ? -14.277 15.457 17.773 1.00 76.62 113 ARG A C 1
ATOM 901 O O . ARG A 1 113 ? -15.448 15.129 17.633 1.00 76.62 113 ARG A O 1
ATOM 908 N N . ARG A 1 114 ? -13.664 15.402 18.959 1.00 62.78 114 ARG A N 1
ATOM 909 C CA . ARG A 1 114 ? -14.352 15.155 20.239 1.00 62.78 114 ARG A CA 1
ATOM 910 C C . ARG A 1 114 ? -14.630 16.437 21.025 1.00 62.78 114 ARG A C 1
ATOM 912 O O . ARG A 1 114 ? -15.367 16.375 22.001 1.00 62.78 114 ARG A O 1
ATOM 919 N N . SER A 1 115 ? -14.020 17.555 20.633 1.00 60.34 115 SER A N 1
ATOM 920 C CA . SER A 1 115 ? -14.113 18.846 21.326 1.00 60.34 115 SER A CA 1
ATOM 921 C C . SER A 1 115 ? -15.055 19.848 20.649 1.00 60.34 115 SER A C 1
ATOM 923 O O . SER A 1 115 ? -15.208 20.952 21.164 1.00 60.34 115 SER A O 1
ATOM 925 N N . GLY A 1 116 ? -15.667 19.482 19.521 1.00 48.94 116 GLY A N 1
ATOM 926 C CA . GLY A 1 116 ? -16.754 20.214 18.865 1.00 48.94 116 GLY A CA 1
ATOM 927 C C . GLY A 1 116 ? -17.942 19.293 18.661 1.00 48.94 116 GLY A C 1
ATOM 928 O O . GLY A 1 116 ? -19.077 19.797 18.762 1.00 48.94 116 GLY A O 1
#

Radius of gyration: 18.23 Å; Cα contacts (8 Å, |Δi|>4): 77; chains: 1; bounding box: 41×33×45 Å

Sequence (116 aa):
GRDGVFKLMEINARSQSQEGLAVDCGVDFPYIAYEDSLARSVSPVTSHRTGVTWVSLSWDFRSYRQNRAAKQLSTLTWVNQLRTSGSHAYFAWDDPKPFIYSSLGLAKDLIYRRSG

pLDDT: mean 93.09, std 7.45, range [48.94, 98.19]
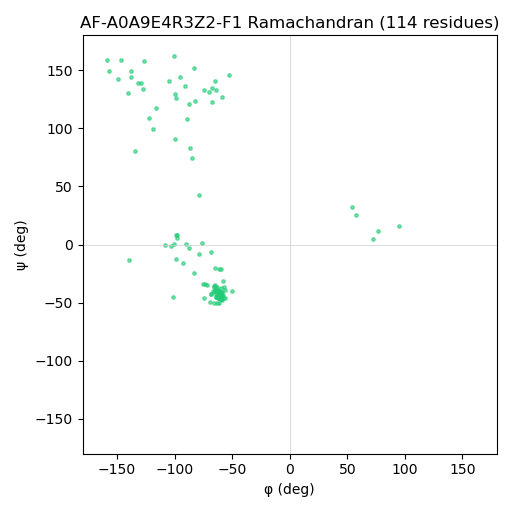
Solvent-accessible surface area (backbone atoms only — not comparable to full-atom values): 7302 Å² total; per-residue (Å²): 130,96,77,87,68,91,72,93,86,80,84,76,96,61,93,57,91,61,51,63,42,39,40,66,23,67,43,55,61,71,60,51,53,53,38,49,75,69,75,43,90,72,82,87,84,90,69,65,61,77,93,68,41,71,46,41,73,66,60,50,50,55,50,46,54,54,35,38,74,70,70,74,46,54,70,67,59,52,54,48,51,67,71,69,38,63,28,57,67,43,65,39,92,92,53,46,61,58,31,51,55,52,51,52,51,46,54,5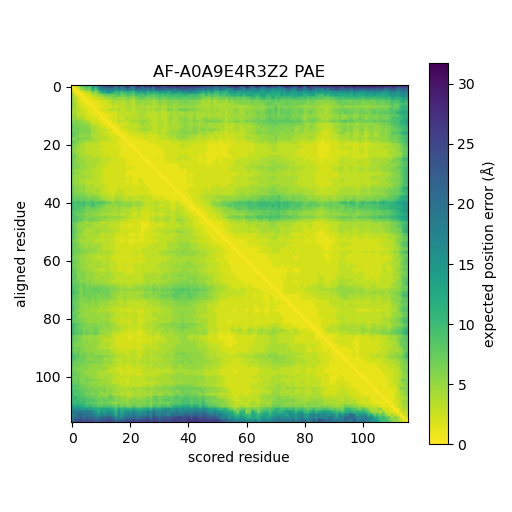1,55,58,52,58,70,71,79,113

Foldseek 3Di:
DPPVDDDDDDDDPDDDLCQQVQVLFVHNPVVVVVCVVVVHDDDDDPGTHPPADEDECLVLVVVCVVCVVVVNDDPVRSVVCVVPHSHYSQDDPVDRPSVVVSVVVSVVVVVVVVVD